Protein AF-A0A9E2JFX4-F1 (afdb_monomer_lite)

Secondary structure (DSSP, 8-state):
----S-S---PPP--HHHHHHHHHHHHHHHHHHHHHHHHHHHHHHHHHHS-GGGHHHHHH---TT-PPPHHHHHHHHHHHHHHHHHHHHTT--S--HHHHHHHHHHHHHHHHHHHHHHHHHHHHHHT-GGG-TTGGGTGGG---S---

Structure (mmCIF, N/CA/C/O backbone):
data_AF-A0A9E2JFX4-F1
#
_entry.id   AF-A0A9E2JFX4-F1
#
loop_
_atom_site.group_PDB
_atom_site.id
_atom_site.type_symbol
_atom_site.label_atom_id
_atom_site.label_alt_id
_atom_site.label_comp_id
_atom_site.label_asym_id
_atom_site.label_entity_id
_atom_site.label_seq_id
_atom_site.pdbx_PDB_ins_code
_atom_site.Cartn_x
_atom_site.Cartn_y
_atom_site.Cartn_z
_atom_site.occupancy
_atom_site.B_iso_or_equiv
_atom_site.auth_seq_id
_atom_site.auth_comp_id
_atom_site.auth_asym_id
_atom_site.auth_atom_id
_atom_site.pdbx_PDB_model_num
ATOM 1 N N . MET A 1 1 ? 17.001 -19.252 59.719 1.00 36.75 1 MET A N 1
ATOM 2 C CA . MET A 1 1 ? 17.638 -19.062 58.393 1.00 36.75 1 MET A CA 1
ATOM 3 C C . MET A 1 1 ? 16.891 -19.903 57.362 1.00 36.75 1 MET A C 1
ATOM 5 O O . MET A 1 1 ? 16.482 -20.996 57.716 1.00 36.75 1 MET A O 1
ATOM 9 N N . ALA A 1 2 ? 16.738 -19.392 56.133 1.00 43.44 2 ALA A N 1
ATOM 10 C CA . ALA A 1 2 ? 15.964 -19.926 54.991 1.00 43.44 2 ALA A CA 1
ATOM 11 C C . ALA A 1 2 ? 14.458 -19.563 54.921 1.00 43.44 2 ALA A C 1
ATOM 13 O O . ALA A 1 2 ? 13.570 -20.397 54.769 1.00 43.44 2 ALA A O 1
ATOM 14 N N . PHE A 1 3 ? 14.217 -18.250 54.959 1.00 41.78 3 PHE A N 1
ATOM 15 C CA . PHE A 1 3 ? 13.002 -17.512 54.597 1.00 41.78 3 PHE A CA 1
ATOM 16 C C . PHE A 1 3 ? 12.855 -17.395 53.058 1.00 41.78 3 PHE A C 1
ATOM 18 O O . PHE A 1 3 ? 12.886 -16.300 52.519 1.00 41.78 3 PHE A O 1
ATOM 25 N N . TRP A 1 4 ? 12.776 -18.506 52.313 1.00 45.50 4 TRP A N 1
ATOM 26 C CA . TRP A 1 4 ? 12.793 -18.449 50.831 1.00 45.50 4 TRP A CA 1
ATOM 27 C C . TRP A 1 4 ? 11.868 -19.472 50.159 1.00 45.50 4 TRP A C 1
ATOM 29 O O . TRP A 1 4 ? 12.280 -20.219 49.277 1.00 45.50 4 TRP A O 1
ATOM 39 N N . ARG A 1 5 ? 10.594 -19.532 50.573 1.00 47.88 5 ARG A N 1
ATOM 40 C CA . ARG A 1 5 ? 9.617 -20.487 50.008 1.00 47.88 5 ARG A CA 1
ATOM 41 C C . ARG A 1 5 ? 8.384 -19.869 49.338 1.00 47.88 5 ARG A C 1
ATOM 43 O O . ARG A 1 5 ? 7.408 -20.589 49.152 1.00 47.88 5 ARG A O 1
ATOM 50 N N . LYS A 1 6 ? 8.367 -18.572 48.988 1.00 48.56 6 LYS A N 1
ATOM 51 C CA . LYS A 1 6 ? 7.090 -17.946 48.571 1.00 48.56 6 LYS A CA 1
ATOM 52 C C . LYS A 1 6 ? 7.086 -16.809 47.539 1.00 48.56 6 LYS A C 1
ATOM 54 O O . LYS A 1 6 ? 6.120 -16.063 47.508 1.00 48.56 6 LYS A O 1
ATOM 59 N N . TRP A 1 7 ? 8.094 -16.667 46.689 1.00 46.47 7 TRP A N 1
ATOM 60 C CA . TRP A 1 7 ? 8.087 -15.660 45.616 1.00 46.47 7 TRP A CA 1
ATOM 61 C C . TRP A 1 7 ? 8.861 -16.290 44.447 1.00 46.47 7 TRP A C 1
ATOM 63 O O . TRP A 1 7 ? 10.027 -16.603 44.627 1.00 46.47 7 TRP A O 1
ATOM 73 N N . THR A 1 8 ? 8.314 -16.661 43.292 1.00 50.44 8 THR A N 1
ATOM 74 C CA . THR A 1 8 ? 7.263 -16.047 42.480 1.00 50.44 8 THR A CA 1
ATOM 75 C C . THR A 1 8 ? 6.542 -17.137 41.675 1.00 50.44 8 THR A C 1
ATOM 77 O O . THR A 1 8 ? 7.096 -17.761 40.770 1.00 50.44 8 THR A O 1
ATOM 80 N N . LYS A 1 9 ? 5.277 -17.388 42.015 1.00 52.47 9 LYS A N 1
ATOM 81 C CA . LYS A 1 9 ? 4.364 -18.233 41.239 1.00 52.47 9 LYS A CA 1
ATOM 82 C C . LYS A 1 9 ? 3.175 -17.387 40.803 1.00 52.47 9 LYS A C 1
ATOM 84 O O . LYS A 1 9 ? 2.050 -17.752 41.075 1.00 52.47 9 LYS A O 1
ATOM 89 N N . ASP A 1 10 ? 3.473 -16.278 40.136 1.00 49.16 10 ASP A N 1
ATOM 90 C CA . ASP A 1 10 ? 2.507 -15.448 39.423 1.00 49.16 10 ASP A CA 1
ATOM 91 C C . ASP A 1 10 ? 3.156 -15.057 38.092 1.00 49.16 10 ASP A C 1
ATOM 93 O O . ASP A 1 10 ? 3.705 -13.970 37.925 1.00 49.16 10 ASP A O 1
ATOM 97 N N . LYS A 1 11 ? 3.157 -15.988 37.127 1.00 50.22 11 LYS A N 1
ATOM 98 C CA . LYS A 1 11 ? 3.132 -15.539 35.733 1.00 50.22 11 LYS A CA 1
ATOM 99 C C . LYS A 1 11 ? 1.761 -14.882 35.578 1.00 50.22 11 LYS A C 1
ATOM 101 O O . LYS A 1 11 ? 0.780 -15.584 35.842 1.00 50.22 11 LYS A O 1
ATOM 106 N N . PRO A 1 12 ? 1.662 -13.597 35.191 1.00 48.47 12 PRO A N 1
ATOM 107 C CA . PRO A 1 12 ? 0.365 -13.052 34.830 1.00 48.47 12 PRO A CA 1
ATOM 108 C C . PRO A 1 12 ? -0.244 -13.981 33.769 1.00 48.47 12 PRO A C 1
ATOM 110 O O . PRO A 1 12 ? 0.512 -14.561 32.971 1.00 48.47 12 PRO A O 1
ATOM 113 N N . PRO A 1 13 ? -1.570 -14.201 33.780 1.00 49.09 13 PRO A N 1
ATOM 114 C CA . PRO A 1 13 ? -2.203 -14.952 32.707 1.00 49.09 13 PRO A CA 1
ATOM 115 C C . PRO A 1 13 ? -1.732 -14.326 31.393 1.00 49.09 13 PRO A C 1
ATOM 117 O O . PRO A 1 13 ? -1.655 -13.101 31.303 1.00 49.09 13 PRO A O 1
ATOM 120 N N . ARG A 1 14 ? -1.333 -15.147 30.408 1.00 53.12 14 ARG A N 1
ATOM 121 C CA . ARG A 1 14 ? -1.180 -14.668 29.026 1.00 53.12 14 ARG A CA 1
ATOM 122 C C . ARG A 1 14 ? -2.483 -13.937 28.723 1.00 53.12 14 ARG A C 1
ATOM 124 O O . ARG A 1 14 ? -3.512 -14.600 28.634 1.00 53.12 14 ARG A O 1
ATOM 131 N N . SER A 1 15 ? -2.452 -12.608 28.725 1.00 53.88 15 SER A N 1
ATOM 132 C CA . SER A 1 15 ? -3.665 -11.816 28.612 1.00 53.88 15 SER A CA 1
ATOM 133 C C . SER A 1 15 ? -4.281 -12.136 27.259 1.00 53.88 15 SER A C 1
ATOM 135 O O . SER A 1 15 ? -3.568 -12.264 26.262 1.00 53.88 15 SER A O 1
ATOM 137 N N . GLU A 1 16 ? -5.596 -12.318 27.232 1.00 56.28 16 GLU A N 1
ATOM 138 C CA . GLU A 1 16 ? -6.368 -12.526 26.002 1.00 56.28 16 GLU A CA 1
ATOM 139 C C . GLU A 1 16 ? -6.037 -11.443 24.951 1.00 56.28 16 GLU A C 1
ATOM 141 O O . GLU A 1 16 ? -5.964 -11.739 23.762 1.00 56.28 16 GLU A O 1
ATOM 146 N N . GLU A 1 17 ? -5.660 -10.242 25.407 1.00 55.97 17 GLU A N 1
ATOM 147 C CA . GLU A 1 17 ? -5.130 -9.122 24.616 1.00 55.97 17 GLU A CA 1
ATOM 148 C C . GLU A 1 17 ? -3.911 -9.480 23.743 1.00 55.97 17 GLU A C 1
ATOM 150 O O . GLU A 1 17 ? -3.816 -9.047 22.597 1.00 55.97 17 GLU A O 1
ATOM 155 N N . ALA A 1 18 ? -2.965 -10.287 24.240 1.00 56.59 18 ALA A N 1
ATOM 156 C CA . ALA A 1 18 ? -1.796 -10.690 23.453 1.00 56.59 18 ALA A CA 1
ATOM 157 C C . ALA A 1 18 ? -2.151 -11.723 22.367 1.00 56.59 18 ALA A C 1
ATOM 159 O O . ALA A 1 18 ? -1.482 -11.785 21.334 1.00 56.59 18 ALA A O 1
ATOM 160 N N . GLY A 1 19 ? -3.191 -12.534 22.598 1.00 59.75 19 GLY A N 1
ATOM 161 C CA . GLY A 1 19 ? -3.752 -13.430 21.584 1.00 59.75 19 GLY A CA 1
ATOM 162 C C . GLY A 1 19 ? -4.422 -12.646 20.457 1.00 59.75 19 GLY A C 1
ATOM 163 O O . GLY A 1 19 ? -4.150 -12.902 19.286 1.00 59.75 19 GLY A O 1
ATOM 164 N N . ASP A 1 20 ? -5.190 -11.623 20.827 1.00 69.19 20 ASP A N 1
ATOM 165 C CA . ASP A 1 20 ? -5.936 -10.762 19.906 1.00 69.19 20 ASP A CA 1
ATOM 166 C C . ASP A 1 20 ? -5.013 -9.954 18.969 1.00 69.19 20 ASP A C 1
ATOM 168 O O . ASP A 1 20 ? -5.166 -9.964 17.746 1.00 69.19 20 ASP A O 1
ATOM 172 N N . VAL A 1 21 ? -3.940 -9.358 19.506 1.00 77.81 21 VAL A N 1
ATOM 173 C CA . VAL A 1 21 ? -2.952 -8.608 18.700 1.00 77.81 21 VAL A CA 1
ATOM 174 C C . VAL A 1 21 ? -2.226 -9.500 17.682 1.00 77.81 21 VAL A C 1
ATOM 176 O O . VAL A 1 21 ? -1.969 -9.086 16.543 1.00 77.81 21 VAL A O 1
ATOM 179 N N . LEU A 1 22 ? -1.880 -10.733 18.068 1.00 85.06 22 LEU A N 1
ATOM 180 C CA . LEU A 1 22 ? -1.229 -11.682 17.163 1.00 85.06 22 LEU A CA 1
ATOM 181 C C . LEU A 1 22 ? -2.176 -12.131 16.048 1.00 85.06 22 LEU A C 1
ATOM 183 O O . LEU A 1 22 ? -1.737 -12.293 14.909 1.00 85.06 22 LEU A O 1
ATOM 187 N N . ASP A 1 23 ? -3.459 -12.305 16.345 1.00 88.81 23 ASP A N 1
ATOM 188 C CA . ASP A 1 23 ? -4.454 -12.721 15.359 1.00 88.81 23 ASP A CA 1
ATOM 189 C C . ASP A 1 23 ? -4.799 -11.596 14.374 1.00 88.81 23 ASP A C 1
ATOM 191 O O . ASP A 1 23 ? -4.872 -11.841 13.167 1.00 88.81 23 ASP A O 1
ATOM 195 N N . LEU A 1 24 ? -4.875 -10.348 14.840 1.00 90.69 24 LEU A N 1
ATOM 196 C CA . LEU A 1 24 ? -4.930 -9.157 13.984 1.00 90.69 24 LEU A CA 1
ATOM 197 C C . LEU A 1 24 ? -3.743 -9.094 13.017 1.00 90.69 24 LEU A C 1
ATOM 199 O O . LEU A 1 24 ? -3.921 -8.944 11.805 1.00 90.69 24 LEU A O 1
ATOM 203 N N . SER A 1 25 ? -2.528 -9.279 13.538 1.00 92.75 25 SER A N 1
ATOM 204 C CA . SER A 1 25 ? -1.296 -9.243 12.742 1.00 92.75 25 SER A CA 1
ATOM 205 C C . SER A 1 25 ? -1.268 -10.328 11.659 1.00 92.75 25 SER A C 1
ATOM 207 O O . SER A 1 25 ? -0.846 -10.055 10.533 1.00 92.75 25 SER A O 1
ATOM 209 N N . LYS A 1 26 ? -1.776 -11.533 11.961 1.00 93.69 26 LYS A N 1
ATOM 210 C CA . LYS A 1 26 ? -1.904 -12.650 11.004 1.00 93.69 26 LYS A CA 1
ATOM 211 C C . LYS A 1 26 ? -2.938 -12.404 9.907 1.00 93.69 26 LYS A C 1
ATOM 213 O O . LYS A 1 26 ? -2.896 -13.095 8.899 1.00 93.69 26 LYS A O 1
ATOM 218 N N . ARG A 1 27 ? -3.869 -11.465 10.089 1.00 94.94 27 ARG A N 1
ATOM 219 C CA . ARG A 1 27 ? -4.887 -11.116 9.082 1.00 94.94 27 ARG A CA 1
ATOM 220 C C . ARG A 1 27 ? -4.451 -9.930 8.231 1.00 94.94 27 ARG A C 1
ATOM 222 O O . ARG A 1 27 ? -4.579 -9.970 7.012 1.00 94.94 27 ARG A O 1
ATOM 229 N N . ILE A 1 28 ? -3.900 -8.896 8.867 1.00 96.12 28 ILE A N 1
ATOM 230 C CA . ILE A 1 28 ? -3.465 -7.672 8.183 1.00 96.12 28 ILE A CA 1
ATOM 231 C C . ILE A 1 28 ? -2.210 -7.925 7.341 1.00 96.12 28 ILE A C 1
ATOM 233 O O . ILE A 1 28 ? -2.146 -7.450 6.210 1.00 96.12 28 ILE A O 1
ATOM 237 N N . THR A 1 29 ? -1.230 -8.676 7.857 1.00 96.25 29 THR A N 1
ATOM 238 C CA . THR A 1 29 ? 0.041 -8.894 7.140 1.00 96.25 29 THR A CA 1
ATOM 239 C C . THR A 1 29 ? -0.170 -9.567 5.781 1.00 96.25 29 THR A C 1
ATOM 241 O O . THR A 1 29 ? 0.238 -8.969 4.786 1.00 96.25 29 THR A O 1
ATOM 244 N N . PRO A 1 30 ? -0.871 -10.718 5.678 1.00 97.44 30 PRO A N 1
ATOM 245 C CA . PRO A 1 30 ? -1.135 -11.334 4.379 1.00 97.44 30 PRO A CA 1
ATOM 246 C C . PRO A 1 30 ? -1.950 -10.435 3.453 1.00 97.44 30 PRO A C 1
ATOM 248 O O . PRO A 1 30 ? -1.636 -10.344 2.278 1.00 97.44 30 PRO A O 1
ATOM 251 N N . LEU A 1 31 ? -2.940 -9.698 3.969 1.00 97.81 31 LEU A N 1
ATOM 252 C CA . LEU A 1 31 ? -3.722 -8.767 3.151 1.00 97.81 31 LEU A CA 1
ATOM 253 C C . LEU A 1 31 ? -2.837 -7.696 2.492 1.00 97.81 31 LEU A C 1
ATOM 255 O O . LEU A 1 31 ? -3.008 -7.393 1.309 1.00 97.81 31 LEU A O 1
ATOM 259 N N . VAL A 1 32 ? -1.890 -7.127 3.243 1.00 98.19 32 VAL A N 1
ATOM 260 C CA . VAL A 1 32 ? -0.920 -6.164 2.705 1.00 98.19 32 VAL A CA 1
ATOM 261 C C . VAL A 1 32 ? 0.003 -6.846 1.700 1.00 98.19 32 VAL A C 1
ATOM 263 O O . VAL A 1 32 ? 0.140 -6.354 0.581 1.00 98.19 32 VAL A O 1
ATOM 266 N N . ASP A 1 33 ? 0.614 -7.966 2.080 1.00 98.00 33 ASP A N 1
ATOM 267 C CA . ASP A 1 33 ? 1.615 -8.657 1.266 1.00 98.00 33 ASP A CA 1
ATOM 268 C C . ASP A 1 33 ? 1.024 -9.180 -0.044 1.00 98.00 33 ASP A C 1
ATOM 270 O O . ASP A 1 33 ? 1.583 -8.936 -1.112 1.00 98.00 33 ASP A O 1
ATOM 274 N N . ASP A 1 34 ? -0.149 -9.807 0.004 1.00 98.19 34 ASP A N 1
ATOM 275 C CA . ASP A 1 34 ? -0.849 -10.308 -1.173 1.00 98.19 34 ASP A CA 1
ATOM 276 C C . ASP A 1 34 ? -1.231 -9.166 -2.107 1.00 98.19 34 ASP A C 1
ATOM 278 O O . ASP A 1 34 ? -1.016 -9.269 -3.312 1.00 98.19 34 ASP A O 1
ATOM 282 N N . THR A 1 35 ? -1.748 -8.057 -1.571 1.00 98.38 35 THR A N 1
ATOM 283 C CA . THR A 1 35 ? -2.105 -6.882 -2.379 1.00 98.38 35 THR A CA 1
ATOM 284 C C . THR A 1 35 ? -0.869 -6.282 -3.051 1.00 98.38 35 THR A C 1
ATOM 286 O O . THR A 1 35 ? -0.911 -5.959 -4.238 1.00 98.38 35 THR A O 1
ATOM 289 N N . VAL A 1 36 ? 0.243 -6.158 -2.320 1.00 98.12 36 VAL A N 1
ATOM 290 C CA . VAL A 1 36 ? 1.515 -5.655 -2.853 1.00 98.12 36 VAL A CA 1
ATOM 291 C C . VAL A 1 36 ? 2.053 -6.579 -3.946 1.00 98.12 36 VAL A C 1
ATOM 293 O O . VAL A 1 36 ? 2.343 -6.105 -5.043 1.00 98.12 36 VAL A O 1
ATOM 296 N N . ASN A 1 37 ? 2.130 -7.885 -3.684 1.00 97.88 37 ASN A N 1
ATOM 297 C CA . ASN A 1 37 ? 2.603 -8.882 -4.646 1.00 97.88 37 ASN A CA 1
ATOM 298 C C . ASN A 1 37 ? 1.756 -8.859 -5.916 1.00 97.88 37 ASN A C 1
ATOM 300 O O . ASN A 1 37 ? 2.271 -8.847 -7.031 1.00 97.88 37 ASN A O 1
ATOM 304 N N . GLN A 1 38 ? 0.442 -8.803 -5.750 1.00 97.81 38 GLN A N 1
ATOM 305 C CA . GLN A 1 38 ? -0.512 -8.720 -6.838 1.00 97.81 38 GLN A CA 1
ATOM 306 C C . GLN A 1 38 ? -0.337 -7.463 -7.702 1.00 97.81 38 GLN A C 1
ATOM 308 O O . GLN A 1 38 ? -0.375 -7.561 -8.930 1.00 97.81 38 GLN A O 1
ATOM 313 N N . VAL A 1 39 ? -0.151 -6.294 -7.080 1.00 97.81 39 VAL A N 1
ATOM 314 C CA . VAL A 1 39 ? 0.148 -5.037 -7.784 1.00 97.81 39 VAL A CA 1
ATOM 315 C C . VAL A 1 39 ? 1.473 -5.147 -8.529 1.00 97.81 39 VAL A C 1
ATOM 317 O O . VAL A 1 39 ? 1.536 -4.846 -9.720 1.00 97.81 39 VAL A O 1
ATOM 320 N N . PHE A 1 40 ? 2.522 -5.605 -7.847 1.00 96.94 40 PHE A N 1
ATOM 321 C CA . PHE A 1 40 ? 3.845 -5.702 -8.439 1.00 96.94 40 PHE A CA 1
ATOM 322 C C . PHE A 1 40 ? 3.846 -6.660 -9.628 1.00 96.94 40 PHE A C 1
ATOM 324 O O . PHE A 1 40 ? 4.214 -6.255 -10.721 1.00 96.94 40 PHE A O 1
ATOM 331 N N . HIS A 1 41 ? 3.365 -7.894 -9.477 1.00 96.38 41 HIS A N 1
ATOM 332 C CA . HIS A 1 41 ? 3.379 -8.878 -10.563 1.00 96.38 41 HIS A CA 1
ATOM 333 C C . HIS A 1 41 ? 2.518 -8.476 -11.764 1.00 96.38 41 HIS A C 1
ATOM 335 O O . HIS A 1 41 ? 2.899 -8.769 -12.896 1.00 96.38 41 HIS A O 1
ATOM 341 N N . ALA A 1 42 ? 1.397 -7.781 -11.549 1.00 97.44 42 ALA A N 1
ATOM 342 C CA . ALA A 1 42 ? 0.556 -7.302 -12.645 1.00 97.44 42 ALA A CA 1
ATOM 343 C C . ALA A 1 42 ? 1.236 -6.206 -13.488 1.00 97.44 42 ALA A C 1
ATOM 345 O O . ALA A 1 42 ? 0.958 -6.091 -14.681 1.00 97.44 42 ALA A O 1
ATOM 346 N N . HIS A 1 43 ? 2.140 -5.420 -12.891 1.00 97.00 43 HIS A N 1
ATOM 347 C CA . HIS A 1 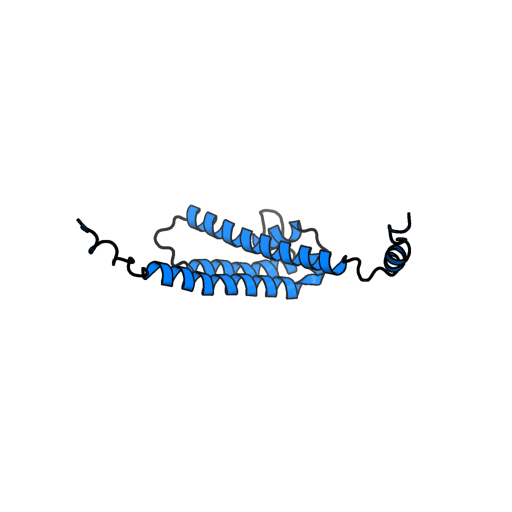43 ? 2.706 -4.223 -13.524 1.00 97.00 43 HIS A CA 1
ATOM 348 C C . HIS A 1 43 ? 4.242 -4.151 -13.473 1.00 97.00 43 HIS A C 1
ATOM 350 O O . HIS A 1 43 ? 4.808 -3.098 -13.762 1.00 97.00 43 HIS A O 1
ATOM 356 N N . ALA A 1 44 ? 4.930 -5.252 -13.147 1.00 93.81 44 ALA A N 1
ATOM 357 C CA . ALA A 1 44 ? 6.354 -5.275 -12.791 1.00 93.81 44 ALA A CA 1
ATOM 358 C C . ALA A 1 44 ? 7.234 -4.580 -13.831 1.00 93.81 44 ALA A C 1
ATOM 360 O O . ALA A 1 44 ? 8.015 -3.697 -13.496 1.00 93.81 44 ALA A O 1
ATOM 361 N N . ARG A 1 45 ? 7.052 -4.924 -15.113 1.00 93.62 45 ARG A N 1
ATOM 362 C CA . ARG A 1 45 ? 7.830 -4.349 -16.218 1.00 93.62 45 ARG A CA 1
ATOM 363 C C . ARG A 1 45 ? 7.749 -2.822 -16.256 1.00 93.62 45 ARG A C 1
ATOM 365 O O . ARG A 1 45 ? 8.763 -2.170 -16.473 1.00 93.62 45 ARG A O 1
ATOM 372 N N . LEU A 1 46 ? 6.552 -2.269 -16.071 1.00 95.50 46 LEU A N 1
ATOM 373 C CA . LEU A 1 46 ? 6.345 -0.824 -16.078 1.00 95.50 46 LEU A CA 1
ATOM 374 C C . LEU A 1 46 ? 6.894 -0.199 -14.797 1.00 95.50 46 LEU A C 1
ATOM 376 O O . LEU A 1 46 ? 7.654 0.756 -14.863 1.00 95.50 46 LEU A O 1
ATOM 380 N N . LEU A 1 47 ? 6.564 -0.774 -13.641 1.00 95.00 47 LEU A N 1
ATOM 381 C CA . LEU A 1 47 ? 6.999 -0.271 -12.338 1.00 95.00 47 LEU A CA 1
ATOM 382 C C . LEU A 1 47 ? 8.527 -0.234 -12.187 1.00 95.00 47 LEU A C 1
ATOM 384 O O . LEU A 1 47 ? 9.052 0.653 -11.522 1.00 95.00 47 LEU A O 1
ATOM 388 N N . ILE A 1 48 ? 9.238 -1.175 -12.809 1.00 94.94 48 ILE A N 1
ATOM 389 C CA . ILE A 1 48 ? 10.705 -1.208 -12.839 1.00 94.94 48 ILE A CA 1
ATOM 390 C C . ILE A 1 48 ? 11.275 -0.127 -13.767 1.00 94.94 48 ILE A C 1
ATOM 392 O O . ILE A 1 48 ? 12.314 0.451 -13.454 1.00 94.94 48 ILE A O 1
ATOM 396 N N . ALA A 1 49 ? 10.617 0.147 -14.895 1.00 94.19 49 ALA A N 1
ATOM 397 C CA . ALA A 1 49 ? 11.082 1.126 -15.877 1.00 94.19 49 ALA A CA 1
ATOM 398 C C . ALA A 1 49 ? 10.816 2.582 -15.455 1.00 94.19 49 ALA A C 1
ATOM 400 O O . ALA A 1 49 ? 11.521 3.491 -15.889 1.00 94.19 49 ALA A O 1
ATOM 401 N N . GLU A 1 50 ? 9.802 2.806 -14.622 1.00 94.69 50 GLU A N 1
ATOM 402 C CA . GLU A 1 50 ? 9.416 4.130 -14.142 1.00 94.69 50 GLU A CA 1
ATOM 403 C C . GLU A 1 50 ? 10.259 4.592 -12.932 1.00 94.69 50 GLU A C 1
ATOM 405 O O . GLU A 1 50 ? 10.761 3.776 -12.146 1.00 94.69 50 GLU A O 1
ATOM 410 N N . PRO A 1 51 ? 10.395 5.914 -12.708 1.00 93.38 51 PRO A N 1
ATOM 411 C CA . PRO A 1 5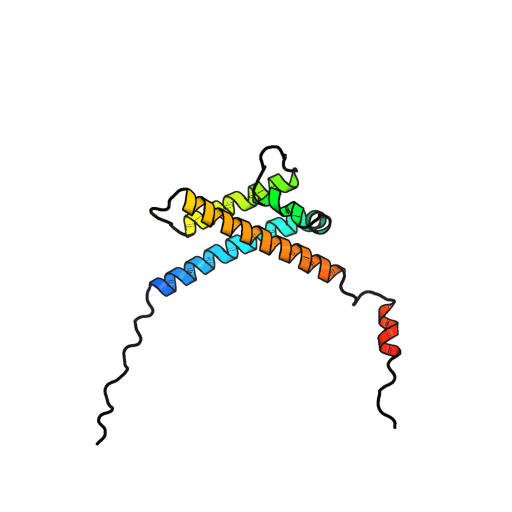1 ? 10.945 6.441 -11.464 1.00 93.38 51 PRO A CA 1
ATOM 412 C C . PRO A 1 51 ? 10.110 5.998 -10.257 1.00 93.38 51 PRO A C 1
ATOM 414 O O . PRO A 1 51 ? 8.883 5.971 -10.330 1.00 93.38 51 PRO A O 1
ATOM 417 N N . ILE A 1 52 ? 10.746 5.770 -9.101 1.00 91.38 52 ILE A N 1
ATOM 418 C CA . ILE A 1 52 ? 10.058 5.357 -7.857 1.00 91.38 52 ILE A CA 1
ATOM 419 C C . ILE A 1 52 ? 8.870 6.278 -7.527 1.00 91.38 52 ILE A C 1
ATOM 421 O O . ILE A 1 52 ? 7.823 5.813 -7.085 1.00 91.38 52 ILE A O 1
ATOM 425 N N . ALA A 1 53 ? 8.994 7.582 -7.796 1.00 92.50 53 ALA A N 1
ATOM 426 C CA . ALA A 1 53 ? 7.935 8.565 -7.562 1.00 92.50 53 ALA A CA 1
ATOM 427 C C . ALA A 1 53 ? 6.611 8.252 -8.294 1.00 92.50 53 ALA A C 1
ATOM 429 O O . ALA A 1 53 ? 5.562 8.728 -7.862 1.00 92.50 53 ALA A O 1
ATOM 430 N N . TYR A 1 54 ? 6.627 7.426 -9.346 1.00 93.88 54 TYR A N 1
ATOM 431 C CA . TYR A 1 54 ? 5.444 6.994 -10.094 1.00 93.88 54 TYR A CA 1
ATOM 432 C C . TYR A 1 54 ? 4.397 6.291 -9.221 1.00 93.88 54 TYR A C 1
ATOM 434 O O . TYR A 1 54 ? 3.195 6.437 -9.459 1.00 93.88 54 TYR A O 1
ATOM 442 N N . ILE A 1 55 ? 4.829 5.548 -8.193 1.00 94.88 55 ILE A N 1
ATOM 443 C CA . ILE A 1 55 ? 3.910 4.784 -7.338 1.00 94.88 55 ILE A CA 1
ATOM 444 C C . ILE A 1 55 ? 3.088 5.682 -6.410 1.00 94.88 55 ILE A C 1
ATOM 446 O O . ILE A 1 55 ? 1.992 5.315 -5.993 1.00 94.88 55 ILE A O 1
ATOM 450 N N . VAL A 1 56 ? 3.595 6.875 -6.093 1.00 93.62 56 VAL A N 1
ATOM 451 C CA . VAL A 1 56 ? 2.979 7.800 -5.137 1.00 93.62 56 VAL A CA 1
ATOM 452 C C . VAL A 1 56 ? 1.549 8.166 -5.567 1.00 93.62 56 VAL A C 1
ATOM 454 O O . VAL A 1 56 ? 0.618 7.817 -4.836 1.00 93.62 56 VAL A O 1
ATOM 457 N N . PRO A 1 57 ? 1.305 8.781 -6.741 1.00 93.25 57 PRO A N 1
ATOM 458 C CA . PRO A 1 57 ? -0.060 9.080 -7.186 1.00 93.25 57 PRO A CA 1
ATOM 459 C C . PRO A 1 57 ? -0.918 7.819 -7.376 1.00 93.25 57 PRO A C 1
ATOM 461 O O . PRO A 1 57 ? -2.118 7.861 -7.121 1.00 93.25 57 PRO A O 1
ATOM 464 N N . ALA A 1 58 ? -0.322 6.676 -7.732 1.00 94.06 58 ALA A N 1
ATOM 465 C CA . ALA A 1 58 ? -1.037 5.402 -7.850 1.00 94.06 58 ALA A CA 1
ATOM 466 C C . ALA A 1 58 ? -1.667 4.954 -6.518 1.00 94.06 58 ALA A C 1
ATOM 468 O O . ALA A 1 58 ? -2.779 4.436 -6.479 1.00 94.06 58 ALA A O 1
ATOM 469 N N . VAL A 1 59 ? -0.973 5.169 -5.399 1.00 94.69 59 VAL A N 1
ATOM 470 C CA . VAL A 1 59 ? -1.459 4.767 -4.071 1.00 94.69 59 VAL A CA 1
ATOM 471 C C . VAL A 1 59 ? -2.390 5.819 -3.468 1.00 94.69 59 VAL A C 1
ATOM 473 O O . VAL A 1 59 ? -3.433 5.479 -2.901 1.00 94.69 59 VAL A O 1
ATOM 476 N N . TRP A 1 60 ? -2.042 7.102 -3.590 1.00 91.38 60 TRP A N 1
ATOM 477 C CA . TRP A 1 60 ? -2.843 8.198 -3.029 1.00 91.38 60 TRP A CA 1
ATOM 478 C C . TRP A 1 60 ? -4.134 8.460 -3.802 1.00 91.38 60 TRP A C 1
ATOM 480 O O . TRP A 1 60 ? -5.119 8.892 -3.203 1.00 91.38 60 TRP A O 1
ATOM 490 N N . GLY A 1 61 ? -4.149 8.155 -5.098 1.00 87.12 61 GLY A N 1
ATOM 491 C CA . GLY A 1 61 ? -5.189 8.588 -6.017 1.00 87.12 61 GLY A CA 1
ATOM 492 C C . GLY A 1 61 ? -4.853 9.940 -6.657 1.00 87.12 61 GLY A C 1
ATOM 493 O O . GLY A 1 61 ? -3.791 10.521 -6.421 1.00 87.12 61 GLY A O 1
ATOM 494 N N . ALA A 1 62 ? -5.762 10.449 -7.489 1.00 76.06 62 ALA A N 1
ATOM 495 C CA . ALA A 1 62 ? -5.565 11.716 -8.188 1.00 76.06 62 ALA A CA 1
ATOM 496 C C . ALA A 1 62 ? -5.431 12.887 -7.195 1.00 76.06 62 ALA A C 1
ATOM 498 O O . ALA A 1 62 ? -6.318 13.125 -6.371 1.00 76.06 62 ALA A O 1
ATOM 499 N N . ALA A 1 63 ? -4.344 13.654 -7.304 1.00 66.88 63 ALA A N 1
ATOM 500 C CA . ALA A 1 63 ? -4.253 14.975 -6.690 1.00 66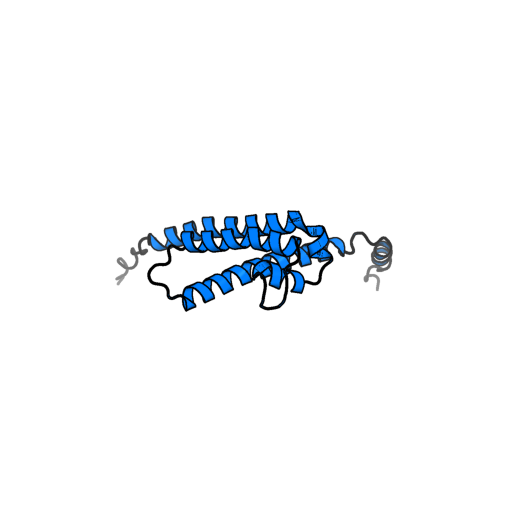.88 63 ALA A CA 1
ATOM 501 C C . ALA A 1 63 ? -5.020 15.998 -7.548 1.00 66.88 63 ALA A C 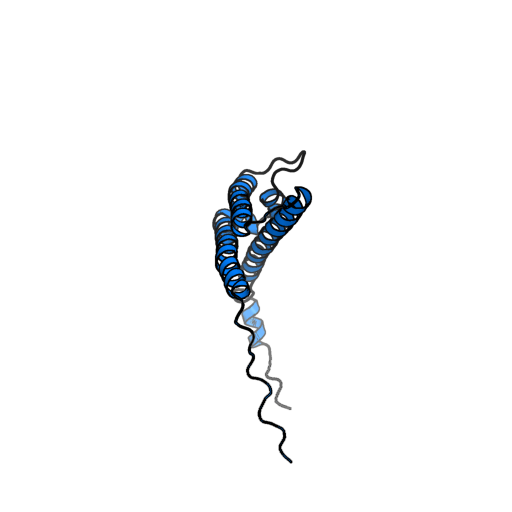1
ATOM 503 O O . ALA A 1 63 ? -5.226 15.789 -8.745 1.00 66.88 63 ALA A O 1
ATOM 504 N N . LYS A 1 64 ? -5.426 17.136 -6.966 1.00 58.19 64 LYS A N 1
ATOM 505 C CA . LYS A 1 64 ? -6.037 18.227 -7.746 1.00 58.19 64 LYS A CA 1
ATOM 506 C C . LYS A 1 64 ? -5.097 18.636 -8.889 1.00 58.19 64 LYS A C 1
ATOM 508 O O . LYS A 1 64 ? -4.027 19.176 -8.630 1.00 58.19 64 LYS A O 1
ATOM 513 N N . GLY A 1 65 ? -5.525 18.400 -10.129 1.00 63.44 65 GLY A N 1
ATOM 514 C CA . GLY A 1 65 ? -4.803 18.798 -11.342 1.00 63.44 65 GLY A CA 1
ATOM 515 C C . GLY A 1 65 ? -3.873 17.744 -11.947 1.00 63.44 65 GLY A C 1
ATOM 516 O O . GLY A 1 65 ? -3.231 18.047 -12.947 1.00 63.44 65 GLY A O 1
ATOM 517 N N . VAL A 1 66 ? -3.805 16.527 -11.394 1.00 74.50 66 VAL A N 1
ATOM 518 C CA . VAL A 1 66 ? -3.035 15.424 -11.991 1.00 74.50 66 VAL A CA 1
ATOM 519 C C . VAL A 1 66 ? -3.958 14.238 -12.217 1.00 74.50 66 VAL A C 1
ATOM 521 O O . VAL A 1 66 ? -4.428 13.611 -11.266 1.00 74.50 66 VAL A O 1
ATOM 524 N N . GLU A 1 67 ? -4.223 13.938 -13.485 1.00 87.44 67 GLU A N 1
ATOM 525 C CA . GLU A 1 67 ? -4.927 12.718 -13.853 1.00 87.44 67 GLU A CA 1
ATOM 526 C C . GLU A 1 67 ? -4.007 11.514 -13.672 1.00 87.44 67 GLU A C 1
ATOM 528 O O . GLU A 1 67 ? -2.832 11.537 -14.040 1.00 87.44 67 GLU A O 1
ATOM 533 N N . LEU A 1 68 ? -4.558 10.450 -13.096 1.00 91.62 68 LEU A N 1
ATOM 534 C CA . LEU A 1 68 ? -3.862 9.175 -13.022 1.00 91.62 68 LEU A CA 1
ATOM 535 C C . LEU A 1 68 ? -3.728 8.582 -14.425 1.00 91.62 68 LEU A C 1
ATOM 537 O O . LEU A 1 68 ? -4.643 8.688 -15.247 1.00 91.62 68 LEU A O 1
ATOM 541 N N . THR A 1 69 ? -2.625 7.889 -14.682 1.00 94.31 69 THR A N 1
ATOM 542 C CA . THR A 1 69 ? -2.553 6.967 -15.822 1.00 94.31 69 THR A CA 1
ATOM 543 C C . THR A 1 69 ? -3.517 5.792 -15.613 1.00 94.31 69 THR A C 1
ATOM 545 O O . THR A 1 69 ? -4.020 5.574 -14.508 1.00 94.31 69 THR A O 1
ATOM 548 N N . GLU A 1 70 ? -3.764 4.999 -16.659 1.00 94.75 70 GLU A N 1
ATOM 549 C CA . GLU A 1 70 ? -4.586 3.787 -16.524 1.00 94.75 70 GLU A CA 1
ATOM 550 C C . GLU A 1 70 ? -3.998 2.820 -15.490 1.00 94.75 70 GLU A C 1
ATOM 552 O O . GLU A 1 70 ? -4.683 2.423 -14.555 1.00 94.75 70 GLU A O 1
ATOM 557 N N . VAL A 1 71 ? -2.692 2.560 -15.561 1.00 95.62 71 VAL A N 1
ATOM 558 C CA . VAL A 1 71 ? -2.012 1.681 -14.600 1.00 95.62 71 VAL A CA 1
ATOM 559 C C . VAL A 1 71 ? -2.065 2.248 -13.180 1.00 95.62 71 VAL A C 1
ATOM 561 O O . VAL A 1 71 ? -2.293 1.515 -12.222 1.00 95.62 71 VAL A O 1
ATOM 564 N N . GLN A 1 72 ? -1.920 3.563 -13.007 1.00 96.19 72 GLN A N 1
ATOM 565 C CA . GLN A 1 72 ? -2.067 4.178 -11.686 1.00 96.19 72 GLN A CA 1
ATOM 566 C C . GLN A 1 72 ? -3.498 4.057 -11.145 1.00 96.19 72 GLN A C 1
ATOM 568 O O . GLN A 1 72 ? -3.667 3.848 -9.943 1.00 96.19 72 GLN A O 1
ATOM 573 N N . ARG A 1 73 ? -4.525 4.147 -12.004 1.00 96.00 73 ARG A N 1
ATOM 574 C CA . ARG A 1 73 ? -5.920 3.880 -11.615 1.00 96.00 73 ARG A CA 1
ATOM 575 C C . ARG A 1 73 ? -6.122 2.433 -11.194 1.00 96.00 73 ARG A C 1
ATOM 577 O O . ARG A 1 73 ? -6.759 2.204 -10.171 1.00 96.00 73 ARG A O 1
ATOM 584 N N . GLU A 1 74 ? -5.581 1.477 -11.941 1.00 96.81 74 GLU A N 1
ATOM 585 C CA . GLU A 1 74 ? -5.674 0.048 -11.622 1.00 96.81 74 GLU A CA 1
ATOM 586 C C . GLU A 1 74 ? -5.023 -0.263 -10.268 1.00 96.81 74 GLU A C 1
ATOM 588 O O . GLU A 1 74 ? -5.627 -0.915 -9.411 1.00 96.81 74 GLU A O 1
ATOM 593 N N . ILE A 1 75 ? -3.828 0.283 -10.024 1.00 97.31 75 ILE A N 1
ATOM 594 C CA . ILE A 1 75 ? -3.135 0.171 -8.735 1.00 97.31 75 ILE A CA 1
ATOM 595 C C . ILE A 1 75 ? -3.984 0.781 -7.613 1.00 97.31 75 ILE A C 1
ATOM 597 O O . ILE A 1 75 ? -4.194 0.140 -6.578 1.00 97.31 75 ILE A O 1
ATOM 601 N N . HIS A 1 76 ? -4.521 1.988 -7.819 1.00 96.88 76 HIS A N 1
ATOM 602 C CA . HIS A 1 76 ? -5.378 2.651 -6.837 1.00 96.88 76 HIS A CA 1
ATOM 603 C C . HIS A 1 76 ? -6.627 1.822 -6.514 1.00 96.88 76 HIS A C 1
ATOM 605 O O . HIS A 1 76 ? -6.974 1.635 -5.344 1.00 96.88 76 HIS A O 1
ATOM 611 N N . ALA A 1 77 ? -7.281 1.293 -7.549 1.00 96.00 77 ALA A N 1
ATOM 612 C CA . ALA A 1 77 ? -8.477 0.469 -7.439 1.00 96.00 77 ALA A CA 1
ATOM 613 C C . ALA A 1 77 ? -8.220 -0.831 -6.668 1.00 96.00 77 ALA A C 1
ATOM 615 O O . ALA A 1 77 ? -9.140 -1.357 -6.046 1.00 96.00 77 ALA A O 1
ATOM 616 N N . ARG A 1 78 ? -6.977 -1.326 -6.655 1.00 96.94 78 ARG A N 1
ATOM 617 C CA . ARG A 1 78 ? -6.586 -2.524 -5.906 1.00 96.94 78 ARG A CA 1
ATOM 618 C C . ARG A 1 78 ? -6.209 -2.230 -4.456 1.00 96.94 78 ARG A C 1
ATOM 620 O O . ARG A 1 78 ? -6.593 -2.973 -3.558 1.00 96.94 78 ARG A O 1
ATOM 627 N N . ILE A 1 79 ? -5.499 -1.130 -4.208 1.00 97.31 79 ILE A N 1
ATOM 628 C CA . ILE A 1 79 ? -5.023 -0.770 -2.864 1.00 97.31 79 ILE A CA 1
ATOM 629 C C . ILE A 1 79 ? -6.131 -0.144 -2.016 1.00 97.31 79 ILE A C 1
ATOM 631 O O . ILE A 1 79 ? -6.217 -0.417 -0.820 1.00 97.31 79 ILE A O 1
ATOM 635 N N . SER A 1 80 ? -7.000 0.681 -2.605 1.00 96.06 80 SER A N 1
ATOM 636 C CA . SER A 1 80 ? -8.042 1.390 -1.852 1.00 96.06 80 SER A CA 1
ATOM 637 C C . SER A 1 80 ? -8.976 0.436 -1.081 1.00 96.06 80 SER A C 1
ATOM 639 O O . SER A 1 80 ? -9.149 0.643 0.124 1.00 96.06 80 SER A O 1
ATOM 641 N N . PRO A 1 81 ? -9.493 -0.663 -1.675 1.00 97.06 81 PRO A N 1
ATOM 642 C CA . PRO A 1 81 ? -10.259 -1.665 -0.935 1.00 97.06 81 PRO A CA 1
ATOM 643 C C . PRO A 1 81 ? -9.459 -2.352 0.176 1.00 97.06 81 PRO A C 1
ATOM 645 O O . PRO A 1 81 ? -10.002 -2.566 1.256 1.00 97.06 81 PRO A O 1
ATOM 648 N N . ALA A 1 82 ? -8.173 -2.648 -0.045 1.00 97.69 82 ALA A N 1
ATOM 649 C CA . ALA A 1 82 ? -7.320 -3.259 0.975 1.00 97.69 82 ALA A CA 1
ATOM 650 C C . ALA A 1 82 ? -7.136 -2.333 2.188 1.00 97.69 82 ALA A C 1
ATOM 652 O O . ALA A 1 82 ? -7.227 -2.785 3.326 1.00 97.69 82 ALA A O 1
ATOM 653 N N . VAL A 1 83 ? -6.967 -1.023 1.967 1.00 96.94 83 VAL A N 1
ATOM 654 C CA . VAL A 1 83 ? -6.940 -0.030 3.055 1.00 96.94 83 VAL A CA 1
ATOM 655 C C . VAL A 1 83 ? -8.249 -0.064 3.844 1.00 96.94 83 VAL A C 1
ATOM 657 O O . VAL A 1 83 ? -8.212 -0.114 5.070 1.00 96.94 83 VAL A O 1
ATOM 660 N N . GLN A 1 84 ? -9.401 -0.071 3.164 1.00 95.69 84 GLN A N 1
ATOM 661 C CA . GLN A 1 84 ? -10.705 -0.134 3.837 1.00 95.69 84 GLN A CA 1
ATOM 662 C C . GLN A 1 84 ? -10.885 -1.427 4.633 1.00 95.69 84 GLN A C 1
ATOM 664 O O . GLN A 1 84 ? -11.431 -1.404 5.732 1.00 95.69 84 GLN A O 1
ATOM 669 N N . GLU A 1 85 ? -10.407 -2.550 4.108 1.00 97.06 85 GLU A N 1
ATOM 670 C CA . GLU A 1 85 ? -10.477 -3.826 4.809 1.00 97.06 85 GLU A CA 1
ATOM 671 C C . GLU A 1 85 ? -9.592 -3.835 6.062 1.00 97.06 85 GLU A C 1
ATOM 673 O O . GLU A 1 85 ? -10.042 -4.278 7.113 1.00 97.06 85 GLU A O 1
ATOM 678 N N . ILE A 1 86 ? -8.397 -3.236 6.014 1.00 96.38 86 ILE A N 1
ATOM 679 C CA . ILE A 1 86 ? -7.553 -3.053 7.208 1.00 96.38 86 ILE A CA 1
ATOM 680 C C . ILE A 1 86 ? -8.280 -2.218 8.270 1.00 96.38 86 ILE A C 1
ATOM 682 O O . ILE A 1 86 ? -8.246 -2.573 9.444 1.00 96.38 86 ILE A O 1
ATOM 686 N N . PHE A 1 87 ? -8.992 -1.155 7.881 1.00 94.81 87 PHE A N 1
ATOM 687 C CA . PHE A 1 87 ? -9.814 -0.384 8.824 1.00 94.81 87 PHE A CA 1
ATOM 688 C C . PHE A 1 87 ? -10.894 -1.228 9.498 1.00 94.81 87 PHE A C 1
ATOM 690 O O . PHE A 1 87 ? -11.078 -1.112 10.707 1.00 94.81 87 PHE A O 1
ATOM 697 N N . LYS A 1 88 ? -11.586 -2.085 8.737 1.00 93.62 88 LYS A N 1
ATOM 698 C CA . LYS A 1 88 ? -12.588 -2.998 9.306 1.00 93.62 88 LYS A CA 1
ATOM 699 C C . LYS A 1 88 ? -11.956 -4.008 10.255 1.00 93.62 88 LYS A C 1
ATOM 701 O O . LYS A 1 88 ? -12.527 -4.291 11.299 1.00 93.62 88 LYS A O 1
ATOM 706 N N . LEU A 1 89 ? -10.788 -4.545 9.898 1.00 94.25 89 LEU A N 1
ATOM 707 C CA . LEU A 1 89 ? -10.061 -5.500 10.731 1.00 94.25 89 LEU A CA 1
ATOM 708 C C . LEU A 1 89 ? -9.654 -4.891 12.069 1.00 94.25 89 LEU A C 1
ATOM 710 O O . LEU A 1 89 ? -9.781 -5.564 13.082 1.00 94.25 89 LEU A O 1
ATOM 714 N N . LEU A 1 90 ? -9.202 -3.635 12.067 1.00 92.19 90 LEU A N 1
ATOM 715 C CA . LEU A 1 90 ? -8.792 -2.923 13.276 1.00 92.19 90 LEU A CA 1
ATOM 716 C C . LEU A 1 90 ? -9.960 -2.582 14.224 1.00 92.19 90 LEU A C 1
ATOM 718 O O . LEU A 1 90 ? -9.682 -2.150 15.338 1.00 92.19 90 LEU A O 1
ATOM 722 N N . ASP A 1 91 ? -11.222 -2.739 13.791 1.00 90.31 91 ASP A N 1
ATOM 723 C CA . ASP A 1 91 ? -12.455 -2.454 14.559 1.00 90.31 91 ASP A CA 1
ATOM 724 C C . ASP A 1 91 ? -12.366 -1.165 15.403 1.00 90.31 91 ASP A C 1
ATOM 726 O O . ASP A 1 91 ? -12.693 -1.126 16.591 1.00 90.31 91 ASP A O 1
ATOM 730 N N . LEU A 1 92 ? -11.850 -0.091 14.795 1.00 88.12 92 LEU A N 1
ATOM 731 C CA . LEU A 1 92 ? -11.570 1.158 15.500 1.00 88.12 92 LEU A CA 1
ATOM 732 C C . LEU A 1 92 ? -12.876 1.879 15.853 1.00 88.12 92 LEU A C 1
ATOM 734 O O . LEU A 1 92 ? -13.551 2.429 14.981 1.00 88.12 92 LEU A O 1
ATOM 738 N N . LYS A 1 93 ? -13.206 1.915 17.145 1.00 89.50 93 LYS A N 1
ATOM 739 C CA . LYS A 1 93 ? -14.369 2.635 17.683 1.00 89.50 93 LYS A CA 1
ATOM 740 C C . LYS A 1 93 ? -13.987 4.063 18.068 1.00 89.50 93 LYS A C 1
ATOM 742 O O . LYS A 1 93 ? -12.865 4.314 18.496 1.00 89.50 93 LYS A O 1
ATOM 747 N N . ASP A 1 94 ? -14.928 4.989 17.893 1.00 91.69 94 ASP A N 1
ATOM 748 C CA . ASP A 1 94 ? -14.836 6.388 18.337 1.00 91.69 94 ASP A CA 1
ATOM 749 C C . ASP A 1 94 ? -13.622 7.188 17.817 1.00 91.69 94 ASP A C 1
ATOM 751 O O . ASP A 1 94 ? -13.150 8.120 18.470 1.00 91.69 94 ASP A O 1
ATOM 755 N N . ILE A 1 95 ? -13.118 6.867 16.618 1.00 94.44 95 ILE A N 1
ATOM 756 C CA . ILE A 1 95 ? -12.033 7.637 15.991 1.00 94.44 95 ILE A CA 1
ATOM 757 C C . ILE A 1 95 ? -12.551 8.882 15.262 1.00 94.44 95 ILE A C 1
ATOM 759 O O . ILE A 1 95 ? -13.585 8.862 14.592 1.00 94.44 95 ILE A O 1
ATOM 763 N N . SER A 1 96 ? -11.792 9.976 15.335 1.00 95.62 96 SER A N 1
ATOM 764 C CA . SER A 1 96 ? -12.076 11.189 14.566 1.00 95.62 96 SER A CA 1
ATOM 765 C C . SER A 1 96 ? -11.730 11.020 13.085 1.00 95.62 96 SER A C 1
ATOM 767 O O . SER A 1 96 ? -10.917 10.176 12.698 1.00 95.62 96 SER A O 1
ATOM 769 N N . GLN A 1 97 ? -12.277 11.889 12.231 1.00 93.88 97 GLN A N 1
ATOM 770 C CA . GLN A 1 97 ? -11.921 11.911 10.810 1.00 93.88 97 GLN A CA 1
ATOM 771 C C . GLN A 1 97 ? -10.421 12.179 10.598 1.00 93.88 97 GLN A C 1
ATOM 773 O O . GLN A 1 97 ? -9.820 11.623 9.681 1.00 93.88 97 GLN A O 1
ATOM 778 N N . GLN A 1 98 ? -9.796 12.994 11.455 1.00 95.50 98 GLN A N 1
ATOM 779 C CA . GLN A 1 98 ? -8.360 13.271 11.394 1.00 95.50 98 GLN A CA 1
ATOM 780 C C . GLN A 1 98 ? -7.535 12.031 11.753 1.00 95.50 98 GLN A C 1
ATOM 782 O O . GLN A 1 98 ? -6.538 11.753 11.089 1.00 95.50 98 GLN A O 1
ATOM 787 N N . GLN A 1 99 ? -7.961 11.259 12.758 1.00 95.75 99 GLN A N 1
ATOM 788 C CA . GLN A 1 99 ? -7.317 9.994 13.122 1.00 95.75 99 GLN A CA 1
ATOM 789 C C . GLN A 1 99 ? -7.488 8.951 12.018 1.00 95.75 99 GLN A C 1
ATOM 791 O O . GLN A 1 99 ? -6.508 8.331 11.612 1.00 95.75 99 GLN A O 1
ATOM 796 N N . ALA A 1 100 ? -8.699 8.814 11.471 1.00 94.12 100 ALA A N 1
ATOM 797 C CA . ALA A 1 100 ? -8.954 7.942 10.330 1.00 94.12 100 ALA A CA 1
ATOM 798 C C . ALA A 1 100 ? -8.069 8.326 9.135 1.00 94.12 100 ALA A C 1
ATOM 800 O O . ALA A 1 100 ? -7.431 7.469 8.531 1.00 94.12 100 ALA A O 1
ATOM 801 N N . PHE A 1 101 ? -7.944 9.618 8.828 1.00 93.81 101 PHE A N 1
ATOM 802 C CA . PHE A 1 101 ? -7.049 10.081 7.772 1.00 93.81 101 PHE A CA 1
ATOM 803 C C . PHE A 1 101 ? -5.582 9.734 8.062 1.00 93.81 101 PHE A C 1
ATOM 805 O O . PHE A 1 101 ? -4.910 9.189 7.190 1.00 93.81 101 PHE A O 1
ATOM 812 N N . ALA A 1 102 ? -5.089 9.990 9.278 1.00 95.94 102 ALA A N 1
ATOM 813 C CA . ALA A 1 102 ? -3.707 9.703 9.664 1.00 95.94 102 ALA A CA 1
ATOM 814 C C . ALA A 1 102 ? -3.375 8.202 9.596 1.00 95.94 102 ALA A C 1
ATOM 816 O O . ALA A 1 102 ? -2.334 7.819 9.066 1.00 95.94 102 ALA A O 1
ATOM 817 N N . ILE A 1 103 ? -4.277 7.336 10.059 1.00 95.56 103 ILE A N 1
ATOM 818 C CA . ILE A 1 103 ? -4.103 5.879 9.977 1.00 95.56 103 ILE A CA 1
ATOM 819 C C . ILE A 1 103 ? -4.096 5.435 8.511 1.00 95.56 103 ILE A C 1
ATOM 821 O O . ILE A 1 103 ? -3.210 4.696 8.083 1.00 95.56 103 ILE A O 1
ATOM 825 N N . ALA A 1 104 ? -5.026 5.945 7.702 1.00 94.88 104 ALA A N 1
ATOM 826 C CA . ALA A 1 104 ? -5.090 5.622 6.282 1.00 94.88 104 ALA A CA 1
ATOM 827 C C . ALA A 1 104 ? -3.864 6.141 5.513 1.00 94.88 104 ALA A C 1
ATOM 829 O O . ALA A 1 104 ? -3.456 5.537 4.520 1.00 94.88 104 ALA A O 1
ATOM 830 N N . TYR A 1 105 ? -3.282 7.253 5.965 1.00 95.50 105 TYR A N 1
ATOM 831 C CA . TYR A 1 105 ? -2.037 7.805 5.449 1.00 95.50 105 TYR A CA 1
ATOM 832 C C . TYR A 1 105 ? -0.863 6.857 5.731 1.00 95.50 105 TYR A C 1
ATOM 834 O O . TYR A 1 105 ? -0.113 6.520 4.817 1.00 95.50 105 TYR A O 1
ATOM 842 N N . LEU A 1 106 ? -0.741 6.358 6.966 1.00 97.56 106 LEU A N 1
ATOM 843 C CA . LEU A 1 106 ? 0.312 5.413 7.353 1.00 97.56 106 LEU A CA 1
ATOM 844 C C . LEU A 1 106 ? 0.206 4.081 6.603 1.00 97.56 106 LEU A C 1
ATOM 846 O O . LEU A 1 106 ? 1.206 3.586 6.087 1.00 97.56 106 LEU A O 1
ATOM 850 N N . ILE A 1 107 ? -1.004 3.530 6.482 1.00 97.44 107 ILE A N 1
ATOM 851 C CA . ILE A 1 107 ? -1.240 2.282 5.742 1.00 97.44 107 ILE A CA 1
ATOM 852 C C . ILE A 1 107 ? -0.845 2.453 4.266 1.00 97.44 107 ILE A C 1
ATOM 854 O O . ILE A 1 107 ? -0.142 1.612 3.711 1.00 97.44 107 ILE A O 1
ATOM 858 N N . ARG A 1 108 ? -1.236 3.562 3.623 1.00 97.62 108 ARG A N 1
ATOM 859 C CA . ARG A 1 108 ? -0.810 3.870 2.245 1.00 97.62 108 ARG A CA 1
ATOM 860 C C . ARG A 1 108 ? 0.704 4.032 2.128 1.00 97.62 108 ARG A C 1
ATOM 862 O O . ARG A 1 108 ? 1.293 3.527 1.177 1.00 97.62 108 ARG A O 1
ATOM 869 N N . GLY A 1 109 ? 1.340 4.668 3.111 1.00 97.44 109 GLY A N 1
ATOM 870 C CA . GLY A 1 109 ? 2.797 4.745 3.205 1.00 97.44 109 GLY A CA 1
ATOM 871 C C . GLY A 1 109 ? 3.462 3.365 3.247 1.00 97.44 109 GLY A C 1
ATOM 872 O O . GLY A 1 109 ? 4.456 3.151 2.558 1.00 97.44 109 GLY A O 1
ATOM 873 N N . LEU A 1 110 ? 2.880 2.405 3.974 1.00 98.00 110 LEU A N 1
ATOM 874 C CA . LEU A 1 110 ? 3.362 1.020 4.012 1.00 98.00 110 LEU A CA 1
ATOM 875 C C . LEU A 1 110 ? 3.259 0.332 2.642 1.00 98.00 110 LEU A C 1
ATOM 877 O O . LEU A 1 110 ? 4.207 -0.335 2.227 1.00 98.00 110 LEU A O 1
ATOM 881 N N . PHE A 1 111 ? 2.149 0.523 1.919 1.00 98.31 111 PHE A N 1
ATOM 882 C CA . PHE A 1 111 ? 2.005 0.022 0.548 1.00 98.31 111 PHE A CA 1
ATOM 883 C C . PHE A 1 111 ? 3.074 0.602 -0.384 1.00 98.31 111 PHE A C 1
ATOM 885 O O . PHE A 1 111 ? 3.749 -0.155 -1.079 1.00 98.31 111 PHE A O 1
ATOM 892 N N . ILE A 1 112 ? 3.278 1.926 -0.355 1.00 97.75 112 ILE A N 1
ATOM 893 C CA . ILE A 1 112 ? 4.330 2.599 -1.134 1.00 97.75 112 ILE A CA 1
ATOM 894 C C . ILE A 1 112 ? 5.700 2.002 -0.808 1.00 97.75 112 ILE A C 1
ATOM 896 O O . ILE A 1 112 ? 6.444 1.651 -1.723 1.00 97.75 112 ILE A O 1
ATOM 900 N N . ALA A 1 113 ? 6.025 1.857 0.478 1.00 98.25 113 ALA A N 1
ATOM 901 C CA . ALA A 1 113 ? 7.319 1.350 0.918 1.00 98.25 113 ALA A CA 1
ATOM 902 C C . ALA A 1 113 ? 7.568 -0.087 0.439 1.00 98.25 113 ALA A C 1
ATOM 904 O O . ALA A 1 113 ? 8.633 -0.374 -0.102 1.00 98.25 113 ALA A O 1
ATOM 905 N N . LYS A 1 114 ? 6.585 -0.984 0.583 1.00 98.25 114 LYS A N 1
ATOM 906 C CA . LYS A 1 114 ? 6.723 -2.385 0.162 1.00 98.25 114 LYS A CA 1
ATOM 907 C C . LYS A 1 114 ? 6.798 -2.538 -1.359 1.00 98.25 114 LYS A C 1
ATOM 909 O O . LYS A 1 114 ? 7.634 -3.295 -1.839 1.00 98.25 114 LYS A O 1
ATOM 914 N N . ILE A 1 115 ? 5.992 -1.797 -2.122 1.00 97.88 115 ILE A N 1
ATOM 915 C CA . ILE A 1 115 ? 6.070 -1.822 -3.593 1.00 97.88 115 ILE A CA 1
ATOM 916 C C . ILE A 1 115 ? 7.420 -1.269 -4.062 1.00 97.88 115 ILE A C 1
ATOM 918 O O . ILE A 1 115 ? 8.066 -1.874 -4.912 1.00 97.88 115 ILE A O 1
ATOM 922 N N . THR A 1 116 ? 7.883 -0.166 -3.467 1.00 97.44 116 THR A N 1
ATOM 923 C CA . THR A 1 116 ? 9.212 0.399 -3.753 1.00 97.44 116 THR A CA 1
ATOM 924 C C . THR A 1 116 ? 10.314 -0.612 -3.452 1.00 97.44 116 THR A C 1
ATOM 926 O O . THR A 1 116 ? 11.196 -0.815 -4.279 1.00 97.44 116 THR A O 1
ATOM 929 N N . TYR A 1 117 ? 10.237 -1.295 -2.307 1.00 96.94 117 TYR A N 1
ATOM 930 C CA . TYR A 1 117 ? 11.177 -2.358 -1.965 1.00 96.94 117 TYR A CA 1
ATOM 931 C C . TYR A 1 117 ? 11.194 -3.466 -3.025 1.00 96.94 117 TYR A C 1
ATOM 933 O O . TYR A 1 117 ? 12.274 -3.867 -3.443 1.00 96.94 117 TYR A O 1
ATOM 941 N N . MET A 1 118 ? 10.032 -3.923 -3.507 1.00 95.88 118 MET A N 1
ATOM 942 C CA . MET A 1 118 ? 9.976 -4.932 -4.573 1.00 95.88 118 MET A CA 1
AT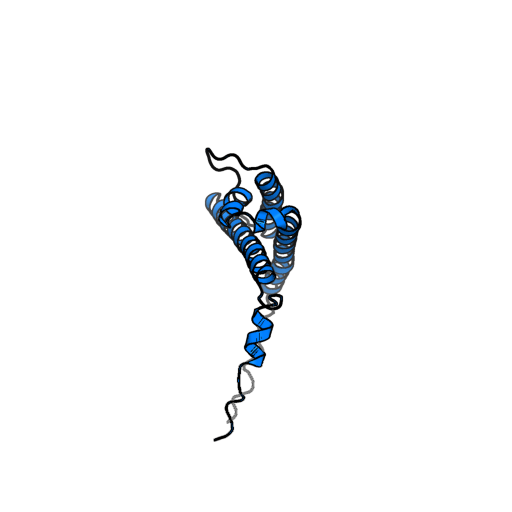OM 943 C C . MET A 1 118 ? 10.600 -4.441 -5.882 1.00 95.88 118 MET A C 1
ATOM 945 O O . MET A 1 118 ? 11.348 -5.187 -6.507 1.00 95.88 118 MET A O 1
ATOM 949 N N . ILE A 1 119 ? 10.323 -3.196 -6.283 1.00 95.19 119 ILE A N 1
ATOM 950 C CA . ILE A 1 119 ? 10.905 -2.586 -7.487 1.00 95.19 119 ILE A CA 1
ATOM 951 C C . ILE A 1 119 ? 12.431 -2.573 -7.394 1.00 95.19 119 ILE A C 1
ATOM 953 O O . ILE A 1 119 ? 13.104 -3.067 -8.296 1.00 95.19 119 ILE A O 1
ATOM 957 N N . GLU A 1 120 ? 12.976 -2.049 -6.299 1.00 94.62 120 GLU A N 1
ATOM 958 C CA . GLU A 1 120 ? 14.423 -1.913 -6.122 1.00 94.62 120 GLU A CA 1
ATOM 959 C C . GLU A 1 120 ? 15.110 -3.270 -5.926 1.00 94.62 120 GLU A C 1
ATOM 961 O O . GLU A 1 120 ? 16.165 -3.513 -6.503 1.00 94.62 120 GLU A O 1
ATOM 966 N N . ALA A 1 121 ? 14.496 -4.201 -5.188 1.00 93.06 121 ALA A N 1
ATOM 967 C CA . ALA A 1 121 ? 15.010 -5.563 -5.056 1.00 93.06 121 ALA A CA 1
ATOM 968 C C . ALA A 1 121 ? 15.106 -6.266 -6.418 1.00 93.06 121 ALA A C 1
ATOM 970 O O . ALA A 1 121 ? 16.085 -6.959 -6.685 1.00 93.06 121 ALA A O 1
ATOM 971 N N . PHE A 1 122 ? 14.118 -6.065 -7.295 1.00 91.94 122 PHE A N 1
ATOM 972 C CA . PHE A 1 122 ? 14.113 -6.679 -8.619 1.00 91.94 122 PHE A CA 1
ATOM 973 C C . PHE A 1 122 ? 15.104 -6.018 -9.584 1.00 91.94 122 PHE A C 1
ATOM 975 O O . PHE A 1 122 ? 15.760 -6.724 -10.345 1.00 91.94 122 PHE A O 1
ATOM 982 N N . LYS A 1 123 ? 15.262 -4.687 -9.528 1.00 89.19 123 LYS A N 1
ATOM 983 C CA . LYS A 1 123 ? 16.322 -3.973 -10.263 1.00 89.19 123 LYS A CA 1
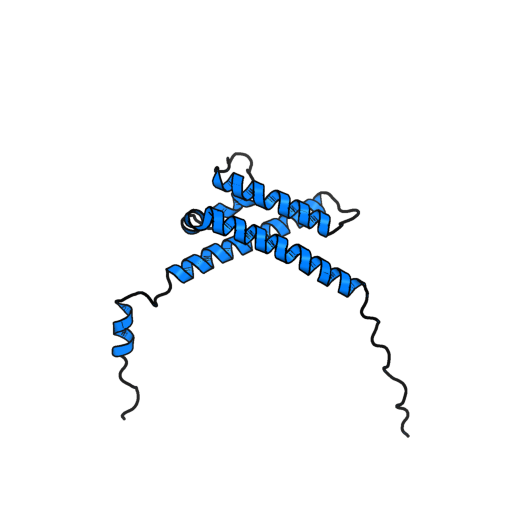ATOM 984 C C . LYS A 1 123 ? 17.704 -4.481 -9.867 1.00 89.19 123 LYS A C 1
ATOM 986 O O . LYS A 1 123 ? 18.474 -4.879 -10.727 1.00 89.19 123 LYS A O 1
ATOM 991 N N . ASN A 1 124 ? 17.967 -4.576 -8.565 1.00 88.94 124 ASN A N 1
ATOM 992 C CA . ASN A 1 124 ? 19.249 -5.058 -8.053 1.00 88.94 124 ASN A CA 1
ATOM 993 C C . ASN A 1 124 ? 19.527 -6.522 -8.421 1.00 88.94 124 ASN A C 1
ATOM 995 O O . ASN A 1 124 ? 20.680 -6.889 -8.616 1.00 88.94 124 ASN A O 1
ATOM 999 N N . LEU A 1 125 ? 18.491 -7.363 -8.524 1.00 85.00 125 LEU A N 1
ATOM 1000 C CA . LEU A 1 125 ? 18.645 -8.733 -9.016 1.00 85.00 125 LEU A CA 1
ATOM 1001 C C . LEU A 1 125 ? 18.999 -8.763 -10.510 1.00 85.00 125 LEU A C 1
ATOM 1003 O O . LEU A 1 125 ? 19.812 -9.584 -10.920 1.00 85.00 125 LEU A O 1
ATOM 1007 N N . ALA A 1 126 ? 18.402 -7.879 -11.312 1.00 76.69 126 ALA A N 1
ATOM 1008 C CA . ALA A 1 126 ? 18.691 -7.766 -12.740 1.00 76.69 126 ALA A CA 1
ATOM 1009 C C . ALA A 1 126 ? 20.083 -7.170 -13.023 1.00 76.69 126 ALA A C 1
ATOM 1011 O O . ALA A 1 126 ? 20.723 -7.566 -13.992 1.00 76.69 126 ALA A O 1
ATOM 1012 N N . ASP A 1 127 ? 20.555 -6.268 -12.162 1.00 70.62 127 ASP A N 1
ATOM 1013 C CA . ASP A 1 127 ? 21.875 -5.629 -12.249 1.00 70.62 127 ASP A CA 1
ATOM 1014 C C . ASP A 1 127 ? 22.983 -6.438 -11.543 1.00 70.62 127 ASP A C 1
ATOM 1016 O O . ASP A 1 127 ? 24.126 -5.984 -11.432 1.00 70.62 127 ASP A O 1
ATOM 1020 N N . SER A 1 128 ? 22.663 -7.633 -11.034 1.00 62.03 128 SER A N 1
ATOM 1021 C CA . SER A 1 128 ? 23.606 -8.445 -10.271 1.00 62.03 128 SER A CA 1
ATOM 1022 C C . SER A 1 128 ? 24.757 -8.930 -11.178 1.00 62.03 128 SER A C 1
ATOM 1024 O O . SER A 1 128 ? 24.511 -9.577 -12.198 1.00 62.03 128 SER A O 1
ATOM 1026 N N . PRO A 1 129 ? 26.030 -8.662 -10.830 1.00 55.75 129 PRO A N 1
ATOM 1027 C CA . PRO A 1 129 ? 27.183 -8.832 -11.723 1.00 55.75 129 PRO A CA 1
ATOM 1028 C C . PRO A 1 129 ? 27.614 -10.288 -11.984 1.00 55.75 129 PRO A C 1
ATOM 1030 O O . PRO A 1 129 ? 28.660 -10.505 -12.597 1.00 55.75 129 PRO A O 1
ATOM 1033 N N . GLU A 1 130 ? 26.855 -11.291 -11.529 1.00 55.81 130 GLU A N 1
ATOM 1034 C CA . GLU A 1 130 ? 27.174 -12.712 -11.760 1.00 55.81 130 GLU A CA 1
ATOM 1035 C C . GLU A 1 130 ? 27.066 -13.116 -13.244 1.00 55.81 130 GLU A C 1
ATOM 1037 O O . GLU A 1 130 ? 27.740 -14.055 -13.679 1.00 55.81 130 GLU A O 1
ATOM 1042 N N . ASP A 1 131 ? 26.314 -12.351 -14.042 1.00 55.22 131 ASP A N 1
ATOM 1043 C CA . ASP A 1 131 ? 26.113 -12.590 -15.475 1.00 55.22 131 ASP A CA 1
ATOM 1044 C C . ASP A 1 131 ? 26.924 -11.662 -16.397 1.00 55.22 131 ASP A C 1
ATOM 1046 O O . ASP A 1 131 ? 26.740 -11.700 -17.614 1.00 55.22 131 ASP A O 1
ATOM 1050 N N . ASP A 1 132 ? 27.870 -10.869 -15.873 1.00 52.72 132 ASP A N 1
ATOM 1051 C CA . ASP A 1 132 ? 28.790 -10.099 -16.718 1.00 52.72 132 ASP A CA 1
ATOM 1052 C C . ASP A 1 132 ? 29.984 -10.975 -17.168 1.00 52.72 132 ASP A C 1
ATOM 1054 O O . ASP A 1 132 ? 30.880 -11.280 -16.366 1.00 52.72 132 ASP A O 1
ATOM 1058 N N . PRO A 1 133 ? 30.068 -11.380 -18.454 1.00 53.91 133 PRO A N 1
ATOM 1059 C CA . PRO A 1 133 ? 31.191 -12.166 -18.961 1.00 53.91 133 PRO A CA 1
ATOM 1060 C C . PRO A 1 133 ? 32.537 -11.426 -18.870 1.00 53.91 133 PRO A C 1
ATOM 1062 O O . PRO A 1 133 ? 33.580 -12.076 -18.951 1.00 53.91 133 PRO A O 1
ATOM 1065 N N . SER A 1 134 ? 32.547 -10.103 -18.668 1.00 57.56 134 SER A N 1
ATOM 1066 C CA . SER A 1 134 ? 33.767 -9.319 -18.450 1.00 57.56 134 SER A CA 1
ATOM 1067 C C . SER A 1 134 ? 34.323 -9.438 -17.022 1.00 57.56 134 SER A C 1
ATOM 1069 O O . SER A 1 134 ? 35.525 -9.260 -16.812 1.00 57.56 134 SER A O 1
ATOM 1071 N N . ASN A 1 135 ? 33.493 -9.841 -16.053 1.00 51.06 135 ASN A N 1
ATOM 1072 C CA . ASN A 1 135 ? 33.866 -9.928 -14.640 1.00 51.06 135 ASN A CA 1
ATOM 1073 C C . ASN A 1 135 ? 34.482 -11.291 -14.259 1.00 51.06 135 ASN A C 1
ATOM 1075 O O . ASN A 1 135 ? 35.201 -11.409 -13.266 1.00 51.06 135 ASN A O 1
ATOM 1079 N N . ARG A 1 136 ? 34.305 -12.322 -15.104 1.00 50.31 136 ARG A N 1
ATOM 1080 C CA . ARG A 1 136 ? 34.973 -13.633 -14.945 1.00 50.31 136 ARG A CA 1
ATOM 1081 C C . ARG A 1 136 ? 36.494 -13.561 -15.105 1.00 50.31 136 ARG A C 1
ATOM 1083 O O . ARG A 1 136 ? 37.195 -14.428 -14.601 1.00 50.31 136 ARG A O 1
ATOM 1090 N N . GLY A 1 137 ? 37.015 -12.524 -15.764 1.00 52.34 137 GLY A N 1
ATOM 1091 C CA . GLY A 1 137 ? 38.455 -12.339 -15.970 1.00 52.34 137 GLY A CA 1
ATOM 1092 C C . GLY A 1 137 ? 39.200 -11.674 -14.807 1.00 52.34 137 GLY A C 1
ATOM 1093 O O . GLY A 1 137 ? 40.424 -11.564 -14.876 1.00 52.34 137 GLY A O 1
ATOM 1094 N N . TRP A 1 138 ? 38.496 -11.193 -13.774 1.00 50.19 138 TRP A N 1
ATOM 1095 C CA . TRP A 1 138 ? 39.113 -10.491 -12.639 1.00 50.19 138 TRP A CA 1
ATOM 1096 C C . TRP A 1 138 ? 39.543 -11.440 -11.512 1.00 50.19 138 TRP A C 1
ATOM 1098 O O . TRP A 1 138 ? 40.583 -11.218 -10.895 1.00 50.19 138 TRP A O 1
ATOM 1108 N N . LEU A 1 139 ? 38.800 -12.532 -11.297 1.00 54.41 139 LEU A N 1
ATOM 1109 C CA . LEU A 1 139 ? 39.127 -13.559 -10.295 1.00 54.41 139 LEU A CA 1
ATOM 1110 C C . LEU A 1 139 ? 40.332 -14.431 -10.695 1.00 54.41 139 LEU A C 1
ATOM 1112 O O . LEU A 1 139 ? 41.021 -14.944 -9.822 1.00 54.41 139 LEU A O 1
ATOM 1116 N N . ASP A 1 140 ? 40.643 -14.523 -11.991 1.00 56.84 140 ASP A N 1
ATOM 1117 C CA . ASP A 1 140 ? 41.832 -15.227 -12.503 1.00 56.84 140 ASP A CA 1
ATOM 1118 C C . ASP A 1 140 ? 43.125 -14.383 -12.439 1.00 56.84 140 ASP A C 1
ATOM 1120 O O . ASP A 1 140 ? 44.202 -14.878 -12.769 1.00 56.84 140 ASP A O 1
ATOM 1124 N N . ARG A 1 141 ? 43.054 -13.102 -12.036 1.00 54.34 141 ARG A N 1
ATOM 1125 C CA . ARG A 1 141 ? 44.220 -12.189 -11.965 1.00 54.34 141 ARG A CA 1
ATOM 1126 C C . ARG A 1 141 ? 44.704 -11.875 -10.555 1.00 54.34 141 ARG A C 1
ATOM 1128 O O . ARG A 1 141 ? 45.623 -11.072 -10.397 1.00 54.34 141 ARG A O 1
ATOM 1135 N N . THR A 1 142 ? 44.113 -12.472 -9.530 1.00 55.53 142 THR A N 1
ATOM 1136 C CA . THR A 1 142 ? 44.661 -12.373 -8.178 1.00 55.53 142 THR A CA 1
ATOM 1137 C C . THR A 1 142 ? 45.658 -13.504 -7.976 1.00 55.53 142 THR A C 1
ATOM 1139 O O . THR A 1 142 ? 45.265 -14.625 -7.657 1.00 55.53 142 THR A O 1
ATOM 1142 N N . ASP A 1 143 ? 46.947 -13.214 -8.174 1.00 55.94 143 ASP A N 1
ATOM 1143 C CA . ASP A 1 143 ? 48.022 -14.077 -7.678 1.00 55.94 143 ASP A CA 1
ATOM 1144 C C . ASP A 1 143 ? 47.788 -14.337 -6.176 1.00 55.94 143 ASP A C 1
ATOM 1146 O O . ASP A 1 143 ? 47.479 -13.389 -5.438 1.00 55.94 143 ASP A O 1
ATOM 1150 N N . PRO A 1 144 ? 47.908 -15.584 -5.686 1.00 55.19 144 PRO A N 1
ATOM 1151 C CA . PRO A 1 144 ? 47.775 -15.851 -4.265 1.00 55.19 144 PRO A CA 1
ATOM 1152 C C . PRO A 1 144 ? 48.875 -15.091 -3.520 1.00 55.19 144 PRO A C 1
ATOM 1154 O O . PRO A 1 144 ? 50.067 -15.333 -3.710 1.00 55.19 144 PRO A O 1
ATOM 1157 N N . ALA A 1 145 ? 48.468 -14.154 -2.662 1.00 59.62 145 ALA A N 1
ATOM 1158 C CA . ALA A 1 145 ? 49.367 -13.436 -1.770 1.00 59.62 145 ALA A CA 1
ATOM 1159 C C . ALA A 1 145 ? 49.951 -14.421 -0.746 1.00 59.62 145 ALA A C 1
ATOM 1161 O O . ALA A 1 145 ? 49.389 -14.635 0.327 1.00 59.62 145 ALA A O 1
ATOM 1162 N N . GLY A 1 146 ? 51.055 -15.069 -1.107 1.00 50.03 146 GLY A N 1
ATOM 1163 C CA . GLY A 1 146 ? 51.702 -16.054 -0.252 1.00 50.03 146 GLY A CA 1
ATOM 1164 C C . GLY A 1 146 ? 52.768 -16.858 -0.976 1.00 50.03 146 GLY A C 1
ATOM 1165 O O . GLY A 1 146 ? 52.580 -18.046 -1.188 1.00 50.03 146 GLY A O 1
ATOM 1166 N N . ASN A 1 147 ? 53.868 -16.203 -1.349 1.00 50.72 147 ASN A N 1
ATOM 1167 C CA . ASN A 1 147 ? 55.194 -16.812 -1.489 1.00 50.72 147 ASN A CA 1
ATOM 1168 C C . ASN A 1 147 ? 56.242 -15.693 -1.381 1.00 50.72 147 ASN A C 1
ATOM 1170 O O . ASN A 1 147 ? 56.732 -15.174 -2.384 1.00 50.72 147 ASN A O 1
ATOM 1174 N N . ALA A 1 148 ? 56.533 -15.295 -0.144 1.00 44.94 148 ALA A N 1
ATOM 1175 C CA . ALA A 1 148 ? 57.723 -14.545 0.243 1.00 44.94 148 ALA A CA 1
ATOM 1176 C C . ALA A 1 148 ? 58.255 -15.146 1.546 1.00 44.94 148 ALA A C 1
ATOM 1178 O O . ALA A 1 148 ? 57.408 -15.467 2.413 1.00 44.94 148 ALA A O 1
#

Radius of gyration: 25.21 Å; chains: 1; bounding box: 73×39×77 Å

Foldseek 3Di:
DDPDDDPDPPPDPPPVVVVLVVVLCVVLVCLLVVLLVVLCVVQVVPCLVDDLCLQVCLLVPDDVPDHRDPSSVVSNVSNVVSLVVNVVSVVDPPDDPVRNVVSSVVSSVVSSVSNSVVSVVVVCVVVPCPPPPVVVVPVVPDDPPDDD

Sequence (148 aa):
MAFWRKWTKDKPPRSEEAGDVLDLSKRITPLVDDTVNQVFHAHARLLIAEPIAYIVPAVWGAAKGVELTEVQREIHARISPAVQEIFKLLDLKDISQQQAFAIAYLIRGLFIAKITYMIEAFKNLADSPEDDPSNRGWLDRTDPAGNA

pLDDT: mean 81.77, std 19.41, range [36.75, 98.38]